Protein AF-A0A139BW47-F1 (afdb_monomer_lite)

InterPro domains:
  IPR010131 Multidrug resistance outer membrane protein MdtP/Nodulation protein T-like [PTHR30203] (20-143)

Secondary structure (DSSP, 8-state):
----SS--------HHHHHHHHHHHHHHHHT-----S----PPPPPS-S-SSSSSSPPSBPPP-SSTT-SPPB--TTPPPPTTGGGGG--HHHHHHHHHHHHT-HHHHHHHHHHHHHHHHHHHHHGGGS---------------TTSSTT-----SS--PPP-

Sequence (163 aa):
MKLDSHGVCRPYKSASACGLYLTSLLVLLAFTGCAAGPDFKRPSAPAANGYAPGNPVPKATSSAPVLAGESQRFNPAADIPFDWWTLFQSQQLNTLVIRAFKANPSIESAQAALRQAQEYVTAQQGFFYPTVGASYTPSRNKLAGNMGGNSPGVQGNRSVIRL

pLDDT: mean 78.18, std 17.0, range [32.97, 98.31]

Structure (mmCIF, N/CA/C/O backbone):
data_AF-A0A139BW47-F1
#
_entry.id   AF-A0A139BW47-F1
#
loop_
_atom_site.group_PDB
_atom_site.id
_atom_site.type_symbol
_atom_site.label_atom_id
_atom_site.label_alt_id
_atom_site.label_comp_id
_atom_site.label_asym_id
_atom_site.label_entity_id
_atom_site.label_seq_id
_atom_site.pdbx_PDB_ins_code
_atom_site.Cartn_x
_atom_site.Cartn_y
_atom_site.Cartn_z
_atom_site.occupancy
_atom_site.B_iso_or_equiv
_atom_site.auth_seq_id
_atom_site.auth_comp_id
_atom_site.auth_asym_id
_atom_site.auth_atom_id
_atom_site.pdbx_PDB_model_num
ATOM 1 N N . MET A 1 1 ? 69.642 -17.072 -37.865 1.00 43.41 1 MET A N 1
ATOM 2 C CA . MET A 1 1 ? 70.308 -18.314 -37.426 1.00 43.41 1 MET A CA 1
ATOM 3 C C . MET A 1 1 ? 71.672 -17.933 -36.869 1.00 43.41 1 MET A C 1
ATOM 5 O O . MET A 1 1 ? 72.537 -17.530 -37.634 1.00 43.41 1 MET A O 1
ATOM 9 N N . LYS A 1 2 ? 71.815 -17.915 -35.542 1.00 32.97 2 LYS A N 1
ATOM 10 C CA . LYS A 1 2 ? 73.079 -17.683 -34.831 1.00 32.97 2 LYS A CA 1
ATOM 11 C C . LYS A 1 2 ? 73.003 -18.528 -33.557 1.00 32.97 2 LYS A C 1
ATOM 13 O O . LYS A 1 2 ? 72.010 -18.420 -32.843 1.00 32.97 2 LYS A O 1
ATOM 18 N N . LEU A 1 3 ? 73.945 -19.453 -33.390 1.00 37.81 3 LEU A N 1
ATOM 19 C CA . LEU A 1 3 ? 74.025 -20.369 -32.252 1.00 37.81 3 LEU A CA 1
ATOM 20 C C . LEU A 1 3 ? 75.007 -19.792 -31.229 1.00 37.81 3 LEU A C 1
ATOM 22 O O . LEU A 1 3 ? 76.158 -19.560 -31.585 1.00 37.81 3 LEU A O 1
ATOM 26 N N . ASP A 1 4 ? 74.550 -19.622 -29.988 1.00 41.66 4 ASP A N 1
ATOM 27 C CA . ASP A 1 4 ? 75.390 -19.401 -28.807 1.00 41.66 4 ASP A CA 1
ATOM 28 C C . ASP A 1 4 ? 75.360 -20.654 -27.911 1.00 41.66 4 ASP A C 1
ATOM 30 O O . ASP A 1 4 ? 74.349 -21.351 -27.809 1.00 41.66 4 ASP A O 1
ATOM 34 N N . SER A 1 5 ? 76.493 -20.943 -27.272 1.00 54.12 5 SER A N 1
ATOM 35 C CA . SER A 1 5 ? 76.889 -22.204 -26.621 1.00 54.12 5 SER A CA 1
ATOM 36 C C . SER A 1 5 ? 76.468 -22.364 -25.150 1.00 54.12 5 SER A C 1
ATOM 38 O O . SER A 1 5 ? 76.998 -23.214 -24.437 1.00 54.12 5 SER A O 1
ATOM 40 N N . HIS A 1 6 ? 75.471 -21.616 -24.684 1.00 47.19 6 HIS A N 1
ATOM 41 C CA . HIS A 1 6 ? 74.879 -21.805 -23.357 1.00 47.19 6 HIS A CA 1
ATOM 42 C C . HIS A 1 6 ? 73.406 -22.155 -23.533 1.00 47.19 6 HIS A C 1
ATOM 44 O O . HIS A 1 6 ? 72.607 -21.288 -23.876 1.00 47.19 6 HIS A O 1
ATOM 50 N N . GLY A 1 7 ? 73.064 -23.434 -23.345 1.00 51.47 7 GLY A N 1
ATOM 51 C CA . GLY A 1 7 ? 71.735 -24.024 -23.549 1.00 51.47 7 GLY A CA 1
ATOM 52 C C . GLY A 1 7 ? 70.636 -23.455 -22.648 1.00 51.47 7 GLY A C 1
ATOM 53 O O . GLY A 1 7 ? 70.071 -24.159 -21.819 1.00 51.47 7 GLY A O 1
ATOM 54 N N . VAL A 1 8 ? 70.302 -22.182 -22.832 1.00 51.31 8 VAL A N 1
ATOM 55 C CA . VAL A 1 8 ? 69.197 -21.501 -22.172 1.00 51.31 8 VAL A CA 1
ATOM 56 C C . VAL A 1 8 ? 68.261 -20.988 -23.258 1.00 51.31 8 VAL A C 1
ATOM 58 O O . VAL A 1 8 ? 68.505 -19.960 -23.889 1.00 51.31 8 VAL A O 1
ATOM 61 N N . CYS A 1 9 ? 67.150 -21.696 -23.465 1.00 42.25 9 CYS A N 1
ATOM 62 C CA . CYS A 1 9 ? 66.005 -21.149 -24.182 1.00 42.25 9 CYS A CA 1
ATOM 63 C C . CYS A 1 9 ? 65.451 -19.968 -23.376 1.00 42.25 9 CYS A C 1
ATOM 65 O O . CYS A 1 9 ? 64.703 -20.149 -22.417 1.00 42.25 9 CYS A O 1
ATOM 67 N N . ARG A 1 10 ? 65.804 -18.737 -23.757 1.00 47.97 10 ARG A N 1
ATOM 68 C CA . ARG A 1 10 ? 65.046 -17.562 -23.323 1.00 47.97 10 ARG A CA 1
ATOM 69 C C . ARG A 1 10 ? 63.716 -17.561 -24.082 1.00 47.97 10 ARG A C 1
ATOM 71 O O . ARG A 1 10 ? 63.748 -17.526 -25.313 1.00 47.97 10 ARG A O 1
ATOM 78 N N . PRO A 1 11 ? 62.553 -17.580 -23.405 1.00 44.00 11 PRO A N 1
ATOM 79 C CA . PRO A 1 11 ? 61.290 -17.392 -24.094 1.00 44.00 11 PRO A CA 1
ATOM 80 C C . PRO A 1 11 ? 61.309 -16.001 -24.727 1.00 44.00 11 PRO A C 1
ATOM 82 O O . PRO A 1 11 ? 61.525 -14.997 -24.042 1.00 44.00 11 PRO A O 1
ATOM 85 N N . TYR A 1 12 ? 61.109 -15.946 -26.043 1.00 52.78 12 TYR A N 1
ATOM 86 C CA . TYR A 1 12 ? 60.789 -14.715 -26.752 1.00 52.78 12 TYR A CA 1
ATOM 87 C C . TYR A 1 12 ? 59.513 -14.161 -26.108 1.00 52.78 12 TYR A C 1
ATOM 89 O O . TYR A 1 12 ? 58.415 -14.653 -26.366 1.00 52.78 12 TYR A O 1
ATOM 97 N N . LYS A 1 13 ? 59.655 -13.204 -25.179 1.00 49.06 13 LYS A N 1
ATOM 98 C CA . LYS A 1 13 ? 58.519 -12.494 -24.588 1.00 49.06 13 LYS A CA 1
ATOM 99 C C . LYS A 1 13 ? 57.893 -11.677 -25.709 1.00 49.06 13 LYS A C 1
ATOM 101 O O . LYS A 1 13 ? 58.319 -10.561 -25.987 1.00 49.06 13 LYS A O 1
ATOM 106 N N . SER A 1 14 ? 56.927 -12.290 -26.385 1.00 49.34 14 SER A N 1
ATOM 107 C CA . SER A 1 14 ? 56.100 -11.657 -27.398 1.00 49.34 14 SER A CA 1
ATOM 108 C C . SER A 1 14 ? 55.502 -10.384 -26.803 1.00 49.34 14 SER A C 1
ATOM 110 O O . SER A 1 14 ? 54.657 -10.438 -25.906 1.00 49.34 14 SER A O 1
ATOM 112 N N . ALA A 1 15 ? 55.965 -9.230 -27.284 1.00 52.56 15 ALA A N 1
ATOM 113 C CA . ALA A 1 15 ? 55.452 -7.920 -26.892 1.00 52.56 15 ALA A CA 1
ATOM 114 C C . ALA A 1 15 ? 53.938 -7.787 -27.167 1.00 52.56 15 ALA A C 1
ATOM 116 O O . ALA A 1 15 ? 53.266 -6.976 -26.533 1.00 52.56 15 ALA A O 1
ATOM 117 N N . SER A 1 16 ? 53.381 -8.639 -28.038 1.00 53.19 16 SER A N 1
ATOM 118 C CA . SER A 1 16 ? 51.945 -8.712 -28.327 1.00 53.19 16 SER A CA 1
ATOM 119 C C . SER A 1 16 ? 51.107 -9.250 -27.165 1.00 53.19 16 SER A C 1
ATOM 121 O O . SER A 1 16 ? 49.941 -8.884 -27.054 1.00 53.19 16 SER A O 1
ATOM 123 N N . ALA A 1 17 ? 51.673 -10.067 -26.268 1.00 51.88 17 ALA A N 1
ATOM 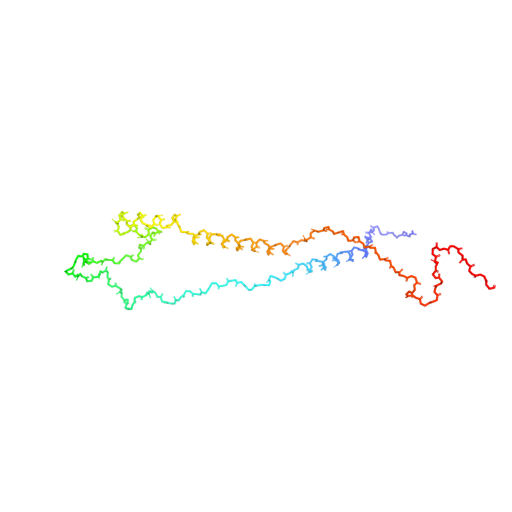124 C CA . ALA A 1 17 ? 50.933 -10.559 -25.105 1.00 51.88 17 ALA A CA 1
ATOM 125 C C . ALA A 1 17 ? 50.668 -9.429 -24.095 1.00 51.88 17 ALA A C 1
ATOM 127 O O . ALA A 1 17 ? 49.572 -9.332 -23.552 1.00 51.88 17 ALA A O 1
ATOM 128 N N . CYS A 1 18 ? 51.636 -8.527 -23.896 1.00 48.56 18 CYS A N 1
ATOM 129 C CA . CYS A 1 18 ? 51.517 -7.425 -22.937 1.00 48.56 18 CYS A CA 1
ATOM 130 C C . CYS A 1 18 ? 50.397 -6.438 -23.324 1.00 48.56 18 CYS A C 1
ATOM 132 O O . CYS A 1 18 ? 49.637 -6.002 -22.464 1.00 48.56 18 CYS A O 1
ATOM 134 N N . GLY A 1 19 ? 50.227 -6.155 -24.624 1.00 52.53 19 GLY A N 1
ATOM 135 C CA . GLY A 1 19 ? 49.143 -5.298 -25.126 1.00 52.53 19 GLY A CA 1
ATOM 136 C C . GLY A 1 19 ? 47.744 -5.924 -25.015 1.00 52.53 19 GLY A C 1
ATOM 137 O O . GLY A 1 19 ? 46.768 -5.218 -24.754 1.00 52.53 19 GLY A O 1
ATOM 138 N N . LEU A 1 20 ? 47.638 -7.252 -25.148 1.00 57.25 20 LEU A N 1
ATOM 139 C CA . LEU A 1 20 ? 46.365 -7.972 -25.010 1.00 57.25 20 LEU A CA 1
ATOM 140 C C . LEU A 1 20 ? 45.884 -8.034 -23.549 1.00 57.25 20 LEU A C 1
ATOM 142 O O . LEU A 1 20 ? 44.694 -7.900 -23.274 1.00 57.25 20 LEU A O 1
ATOM 146 N N . TYR A 1 21 ? 46.807 -8.194 -22.596 1.00 58.62 21 TYR A N 1
ATOM 147 C CA . TYR A 1 21 ? 46.466 -8.174 -21.170 1.00 58.62 21 TYR A CA 1
ATOM 148 C C . TYR A 1 21 ? 46.057 -6.777 -20.690 1.00 58.62 21 TYR A C 1
ATOM 150 O O . TYR A 1 21 ? 45.143 -6.659 -19.878 1.00 58.62 21 TYR A O 1
ATOM 158 N N . LEU A 1 22 ? 46.682 -5.718 -21.215 1.00 67.56 22 LEU A N 1
ATOM 159 C CA . LEU A 1 22 ? 46.389 -4.338 -20.816 1.00 67.56 22 LEU A CA 1
ATOM 160 C C . LEU A 1 22 ? 45.015 -3.863 -21.315 1.00 67.56 22 LEU A C 1
ATOM 162 O O . LEU A 1 22 ? 44.300 -3.180 -20.590 1.00 67.56 22 LEU A O 1
ATOM 166 N N . THR A 1 23 ? 44.621 -4.273 -22.524 1.00 74.19 23 THR A N 1
ATOM 167 C CA . THR A 1 23 ? 43.280 -4.005 -23.077 1.00 74.19 23 THR A CA 1
ATOM 168 C C . THR A 1 23 ? 42.194 -4.788 -22.342 1.00 74.19 23 THR A C 1
ATOM 170 O O . THR A 1 23 ? 41.165 -4.213 -22.003 1.00 74.19 23 THR A O 1
ATOM 173 N N . SER A 1 24 ? 42.448 -6.057 -22.008 1.00 75.19 24 SER A N 1
ATOM 174 C CA . SER A 1 24 ? 41.552 -6.861 -21.167 1.00 75.19 24 SER A CA 1
ATOM 175 C C . SER A 1 24 ? 41.349 -6.233 -19.779 1.00 75.19 24 SER A C 1
ATOM 177 O O . SER A 1 24 ? 40.216 -6.057 -19.336 1.00 75.19 24 SER A O 1
ATOM 179 N N . LEU A 1 25 ? 42.427 -5.782 -19.125 1.00 78.56 25 LEU A N 1
ATOM 180 C CA . LEU A 1 25 ? 42.358 -5.116 -17.818 1.00 78.56 25 LEU A CA 1
ATOM 181 C C . LEU A 1 25 ? 41.564 -3.797 -17.871 1.00 78.56 25 LEU A C 1
ATOM 183 O O . LEU A 1 25 ? 40.785 -3.508 -16.964 1.00 78.56 25 LEU A O 1
ATOM 187 N N . LEU A 1 26 ? 41.730 -3.015 -18.942 1.00 78.44 26 LEU A N 1
ATOM 188 C CA . LEU A 1 26 ? 41.021 -1.746 -19.135 1.00 78.44 26 LEU A CA 1
ATOM 189 C C . LEU A 1 26 ? 39.514 -1.957 -19.360 1.00 78.44 26 LEU A C 1
ATOM 191 O O . LEU A 1 26 ? 38.702 -1.181 -18.861 1.00 78.44 26 LEU A O 1
ATOM 195 N N . VAL A 1 27 ? 39.139 -3.034 -20.059 1.00 78.38 27 VAL A N 1
ATOM 196 C CA . VAL A 1 27 ? 37.739 -3.446 -20.231 1.00 78.38 27 VAL A CA 1
ATOM 197 C C . VAL A 1 27 ? 37.139 -3.898 -18.897 1.00 78.38 27 VAL A C 1
ATOM 199 O O . VAL A 1 27 ? 36.033 -3.478 -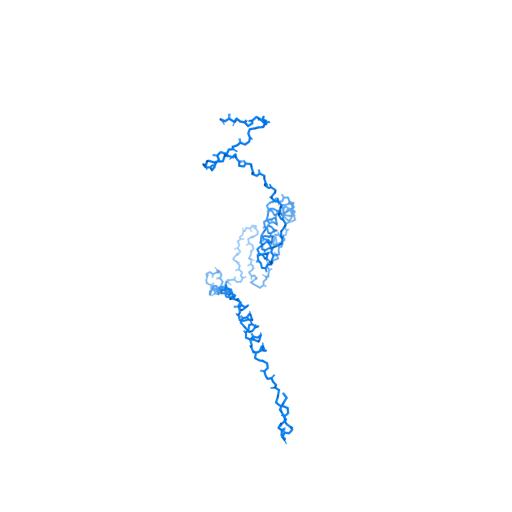18.577 1.00 78.38 27 VAL A O 1
ATOM 202 N N . LEU A 1 28 ? 37.863 -4.671 -18.075 1.00 76.25 28 LEU A N 1
ATOM 203 C CA . LEU A 1 28 ? 37.378 -5.065 -16.743 1.00 76.25 28 LEU A CA 1
ATOM 204 C C . LEU A 1 28 ? 37.156 -3.863 -15.806 1.00 76.25 28 LEU A C 1
ATOM 206 O O . LEU A 1 28 ? 36.167 -3.850 -15.075 1.00 76.25 28 LEU A O 1
ATOM 210 N N . LEU A 1 29 ? 38.023 -2.844 -15.842 1.00 73.38 29 LEU A N 1
ATOM 211 C CA . LEU A 1 29 ? 37.832 -1.617 -15.052 1.00 73.38 29 LEU A CA 1
ATOM 212 C C . LEU A 1 29 ? 36.643 -0.774 -15.538 1.00 73.38 29 LEU A C 1
ATOM 214 O O . LEU A 1 29 ? 36.024 -0.079 -14.739 1.00 73.38 29 LEU A O 1
ATOM 218 N N . ALA A 1 30 ? 36.292 -0.840 -16.823 1.00 71.44 30 ALA A N 1
ATOM 219 C CA . ALA A 1 30 ? 35.141 -0.118 -17.363 1.00 71.44 30 ALA A CA 1
ATOM 220 C C . ALA A 1 30 ? 33.785 -0.718 -16.930 1.00 71.44 30 ALA A C 1
ATOM 222 O O . ALA A 1 30 ? 32.767 -0.032 -17.012 1.00 71.44 30 ALA A O 1
ATOM 223 N N . PHE A 1 31 ? 33.758 -1.967 -16.441 1.00 66.88 31 PHE A N 1
ATOM 224 C CA . PHE A 1 31 ? 32.543 -2.642 -15.958 1.00 66.88 31 PHE A CA 1
ATOM 225 C C . PHE A 1 31 ? 32.252 -2.441 -14.462 1.00 66.88 31 PHE A C 1
ATOM 227 O O . PHE A 1 31 ? 31.225 -2.920 -13.979 1.00 66.88 31 PHE A O 1
ATOM 234 N N . THR A 1 32 ? 33.080 -1.704 -13.712 1.00 66.38 32 THR A N 1
ATOM 235 C CA . THR A 1 32 ? 32.752 -1.322 -12.328 1.00 66.38 32 THR A CA 1
ATOM 236 C C . THR A 1 32 ? 31.778 -0.140 -12.331 1.00 66.38 32 THR A C 1
ATOM 238 O O . THR A 1 32 ? 32.130 0.992 -12.002 1.00 66.38 32 THR A O 1
ATOM 241 N N . GLY A 1 33 ? 30.548 -0.387 -12.783 1.00 61.38 33 GLY A N 1
ATOM 242 C CA . GLY A 1 33 ? 29.452 0.575 -12.727 1.00 61.38 33 GLY A CA 1
ATOM 243 C C . GLY A 1 33 ? 29.058 0.873 -11.280 1.00 61.38 33 GLY A C 1
ATOM 244 O O . GLY A 1 33 ? 28.913 -0.031 -10.459 1.00 61.38 33 GLY A O 1
ATOM 245 N N . CYS A 1 34 ? 28.899 2.157 -10.971 1.00 66.31 34 CYS A N 1
ATOM 246 C CA . CYS A 1 34 ? 28.513 2.655 -9.657 1.00 66.31 34 CYS A CA 1
ATOM 247 C C . CYS A 1 34 ? 27.055 2.262 -9.372 1.00 66.31 34 CYS A C 1
ATOM 249 O O . CYS A 1 34 ? 26.161 2.655 -10.122 1.00 66.31 34 CYS A O 1
ATOM 251 N N . ALA A 1 35 ? 26.797 1.503 -8.304 1.00 64.56 35 ALA A N 1
ATOM 252 C CA . ALA A 1 35 ? 25.446 1.348 -7.774 1.00 64.56 35 ALA A CA 1
ATOM 253 C C . ALA A 1 35 ? 24.958 2.735 -7.316 1.00 64.56 35 ALA A C 1
ATOM 255 O O . ALA A 1 35 ? 25.264 3.192 -6.218 1.00 64.56 35 ALA A O 1
ATOM 256 N N . ALA A 1 36 ? 24.281 3.461 -8.205 1.00 65.12 36 ALA A N 1
ATOM 257 C CA . ALA A 1 36 ? 23.898 4.850 -7.991 1.00 65.12 36 ALA A CA 1
ATOM 258 C C . ALA A 1 36 ? 22.590 4.928 -7.192 1.00 65.12 36 ALA A C 1
ATOM 260 O O . ALA A 1 36 ? 21.539 5.301 -7.706 1.00 65.12 36 ALA A O 1
ATOM 261 N N . GLY A 1 37 ? 22.659 4.548 -5.920 1.00 67.56 37 GLY A N 1
ATOM 262 C CA . GLY A 1 37 ? 21.590 4.760 -4.955 1.00 67.56 37 GLY A CA 1
ATOM 263 C C . GLY A 1 37 ? 22.122 4.565 -3.536 1.00 67.56 37 GLY A C 1
ATOM 264 O O . GLY A 1 37 ? 22.760 3.546 -3.285 1.00 67.56 37 GLY A O 1
ATOM 265 N N . PRO A 1 38 ? 21.918 5.514 -2.605 1.00 77.88 38 PRO A N 1
ATOM 266 C CA . PRO A 1 38 ? 22.257 5.287 -1.205 1.00 77.88 38 PRO A CA 1
ATOM 267 C C . PRO A 1 38 ? 21.416 4.133 -0.647 1.00 77.88 38 PRO A C 1
ATOM 269 O O . PRO A 1 38 ? 20.244 3.992 -1.003 1.00 77.88 38 PRO A O 1
ATOM 272 N N . ASP A 1 39 ? 21.995 3.334 0.251 1.00 82.31 39 ASP A N 1
ATOM 273 C CA . ASP A 1 39 ? 21.269 2.253 0.917 1.00 82.31 39 ASP A CA 1
ATOM 274 C C . ASP A 1 39 ? 19.994 2.782 1.582 1.00 82.31 39 ASP A C 1
ATOM 276 O O . ASP A 1 39 ? 20.015 3.778 2.317 1.00 82.31 39 ASP A O 1
ATOM 280 N N . PHE A 1 40 ? 18.873 2.098 1.351 1.00 84.44 40 PHE A N 1
ATOM 281 C CA . PHE A 1 40 ? 17.614 2.452 1.992 1.00 84.44 40 PHE A CA 1
ATOM 282 C C . PHE A 1 40 ? 17.729 2.263 3.510 1.00 84.44 40 PHE A C 1
ATOM 284 O O . PHE A 1 40 ? 17.830 1.142 4.010 1.00 84.44 40 PHE A O 1
ATOM 291 N N . LYS A 1 41 ? 17.670 3.366 4.265 1.00 88.75 41 LYS A N 1
ATOM 292 C CA . LYS A 1 41 ? 17.611 3.347 5.731 1.00 88.75 41 LYS A CA 1
ATOM 293 C C . LYS A 1 41 ? 16.190 3.636 6.184 1.00 88.75 41 LYS A C 1
ATOM 295 O O . LYS A 1 41 ? 15.691 4.748 6.015 1.00 88.75 41 LYS A O 1
ATOM 300 N N . ARG A 1 42 ? 15.547 2.635 6.788 1.00 89.00 42 ARG A N 1
ATOM 301 C CA . ARG A 1 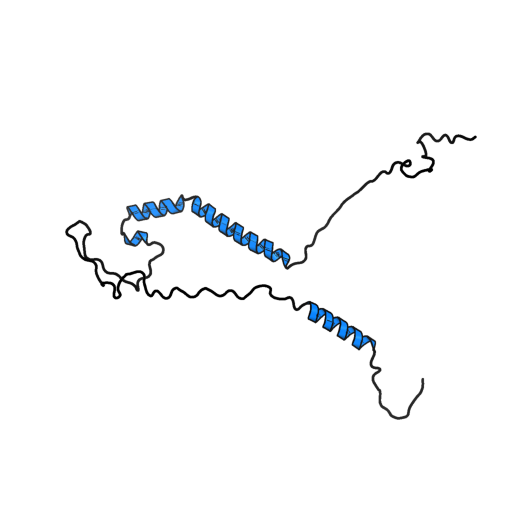42 ? 14.240 2.817 7.425 1.00 89.00 42 ARG A CA 1
ATOM 302 C C . ARG A 1 42 ? 14.372 3.887 8.519 1.00 89.00 42 ARG A C 1
ATOM 304 O O . ARG A 1 42 ? 15.270 3.758 9.354 1.00 89.00 42 ARG A O 1
ATOM 311 N N . PRO A 1 43 ? 13.503 4.911 8.548 1.00 89.69 43 PRO A N 1
ATOM 312 C CA . PRO A 1 43 ? 13.490 5.873 9.641 1.00 89.69 43 PRO A CA 1
ATOM 313 C C . PRO A 1 43 ? 13.318 5.164 10.987 1.00 89.69 43 PRO A C 1
ATOM 315 O O . PRO A 1 43 ? 12.573 4.183 11.084 1.00 89.69 43 PRO A O 1
ATOM 318 N N . SER A 1 44 ? 14.000 5.655 12.023 1.00 91.25 44 SER A N 1
ATOM 319 C CA . SER A 1 44 ? 13.783 5.182 13.389 1.00 91.25 44 SER A CA 1
ATOM 320 C C . SER A 1 44 ? 12.322 5.396 13.781 1.00 91.25 44 SER A C 1
ATOM 322 O O . SER A 1 44 ? 11.746 6.445 13.483 1.00 91.25 44 SER A O 1
ATOM 324 N N . ALA A 1 45 ? 11.726 4.413 14.457 1.00 87.75 45 ALA A N 1
ATOM 325 C CA . ALA A 1 45 ? 10.390 4.574 15.014 1.00 87.75 45 ALA A CA 1
ATOM 326 C C . ALA A 1 45 ? 10.358 5.778 15.983 1.00 87.75 45 ALA A C 1
ATOM 328 O O . ALA A 1 45 ? 11.379 6.084 16.608 1.00 87.75 45 ALA A O 1
ATOM 329 N N . PRO A 1 46 ? 9.214 6.470 16.121 1.00 87.12 46 PRO A N 1
ATOM 330 C CA . PRO A 1 46 ? 9.061 7.514 17.126 1.00 87.12 46 PRO A CA 1
ATOM 331 C C . PRO A 1 46 ? 9.396 6.991 18.528 1.00 87.12 46 PRO A C 1
ATOM 333 O O . PRO A 1 46 ? 9.061 5.860 18.863 1.00 87.12 46 PRO A O 1
ATOM 336 N N . ALA A 1 47 ? 9.992 7.833 19.376 1.00 86.44 47 ALA A N 1
ATOM 337 C CA . ALA A 1 47 ? 10.342 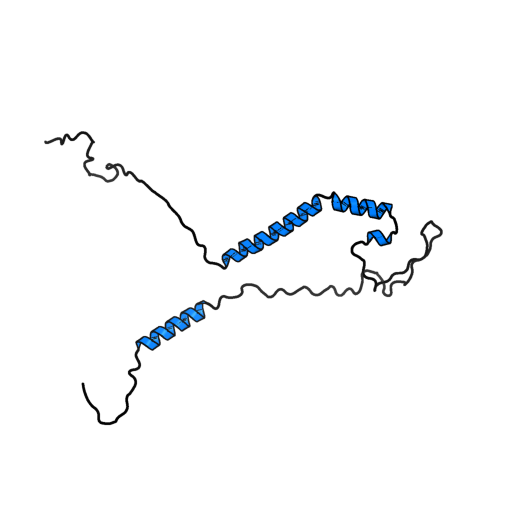7.478 20.758 1.00 86.44 47 ALA A CA 1
ATOM 338 C C . ALA A 1 47 ? 9.123 7.284 21.690 1.00 86.44 47 ALA A C 1
ATOM 340 O O . ALA A 1 47 ? 9.282 7.026 22.882 1.00 86.44 47 ALA A O 1
ATOM 341 N N . ALA A 1 48 ? 7.903 7.462 21.177 1.00 82.62 48 ALA A N 1
ATOM 342 C CA . ALA A 1 48 ? 6.683 7.301 21.951 1.00 82.62 48 ALA A CA 1
ATOM 343 C C . ALA A 1 48 ? 6.414 5.814 22.219 1.00 82.62 48 ALA A C 1
ATOM 345 O O . ALA A 1 48 ? 6.238 5.025 21.296 1.00 82.62 48 ALA A O 1
ATOM 346 N N . ASN A 1 49 ? 6.309 5.455 23.498 1.00 77.62 49 ASN A N 1
ATOM 347 C CA . ASN A 1 49 ? 6.025 4.086 23.941 1.00 77.62 49 ASN A CA 1
ATOM 348 C C . ASN A 1 49 ? 4.517 3.758 23.982 1.00 77.62 49 ASN A C 1
ATOM 350 O O . ASN A 1 49 ? 4.125 2.718 24.506 1.00 77.62 49 ASN A O 1
ATOM 354 N N . GLY A 1 50 ? 3.658 4.652 23.483 1.00 78.19 50 GLY A N 1
ATOM 355 C CA . GLY A 1 50 ? 2.208 4.475 23.457 1.00 78.19 50 GLY A CA 1
ATOM 356 C C . GLY A 1 50 ? 1.459 5.750 23.068 1.00 78.19 50 GLY A C 1
ATOM 357 O O . GLY A 1 50 ? 2.035 6.834 23.022 1.00 78.19 50 GLY A O 1
ATOM 358 N N . TYR A 1 51 ? 0.161 5.605 22.796 1.00 80.06 51 TYR A N 1
ATOM 359 C CA . TYR A 1 51 ? -0.730 6.702 22.394 1.00 80.06 51 TYR A CA 1
ATOM 360 C C . TYR A 1 51 ? -1.501 7.333 23.566 1.00 80.06 51 TYR A C 1
ATOM 362 O O . TYR A 1 51 ? -2.120 8.381 23.396 1.00 80.06 51 TYR A O 1
ATOM 370 N N . ALA A 1 52 ? -1.497 6.698 24.742 1.00 79.56 52 ALA A N 1
ATOM 371 C CA . ALA A 1 52 ? -2.265 7.154 25.895 1.00 79.56 52 ALA A CA 1
ATOM 372 C C . ALA A 1 52 ? -1.499 8.222 26.704 1.00 79.56 52 ALA A C 1
ATOM 374 O O . ALA A 1 52 ? -0.325 8.013 27.031 1.00 79.56 52 ALA A O 1
ATOM 375 N N . PRO A 1 53 ? -2.145 9.346 27.067 1.00 73.38 53 PRO A N 1
ATOM 376 C CA . PRO A 1 53 ? -1.563 10.316 27.982 1.00 73.38 53 PRO A CA 1
ATOM 377 C C . PRO A 1 53 ? -1.530 9.727 29.399 1.00 73.38 53 PRO A C 1
ATOM 379 O O . PRO A 1 53 ? -2.568 9.399 29.965 1.00 73.38 53 PRO A O 1
ATOM 382 N N . GLY A 1 54 ? -0.332 9.604 29.971 1.00 67.06 54 GLY A N 1
ATOM 383 C CA . GLY A 1 54 ? -0.129 9.020 31.299 1.00 67.06 54 GLY A CA 1
ATOM 384 C C . GLY A 1 54 ? 0.022 7.499 31.246 1.00 67.06 54 GLY A C 1
ATOM 385 O O . GLY A 1 54 ? -0.906 6.765 30.924 1.00 67.06 54 GLY A O 1
ATOM 386 N N . ASN A 1 55 ? 1.221 7.022 31.575 1.00 67.06 55 ASN A N 1
ATOM 387 C CA . ASN A 1 55 ? 1.509 5.602 31.743 1.00 67.06 55 ASN A CA 1
ATOM 388 C C . ASN A 1 55 ? 1.592 5.322 33.255 1.00 67.06 55 ASN A C 1
ATOM 390 O O . ASN A 1 55 ? 2.279 6.079 33.946 1.00 67.06 55 ASN A O 1
ATOM 394 N N . PRO A 1 56 ? 0.944 4.270 33.788 1.00 74.12 56 PRO A N 1
ATOM 395 C CA . PRO A 1 56 ? 0.264 3.181 33.083 1.00 74.12 56 PRO A CA 1
ATOM 396 C C . PRO A 1 56 ? -1.205 3.469 32.723 1.00 74.12 56 PRO A C 1
ATOM 398 O O . PRO A 1 56 ? -1.945 4.064 33.504 1.00 74.12 56 PRO A O 1
ATOM 401 N N . VAL A 1 57 ? -1.645 2.955 31.568 1.00 76.06 57 VAL A N 1
ATOM 402 C CA . VAL A 1 57 ? -3.068 2.929 31.184 1.00 76.06 57 VAL A CA 1
ATOM 403 C C . VAL A 1 57 ? -3.853 2.068 32.187 1.00 76.06 57 VAL A C 1
ATOM 405 O O . VAL A 1 57 ? -3.406 0.958 32.506 1.00 76.06 57 VAL A O 1
ATOM 408 N N . PRO A 1 58 ? -5.017 2.524 32.690 1.00 79.50 58 PRO A N 1
ATOM 409 C CA . PRO A 1 58 ? -5.857 1.715 33.564 1.00 79.50 58 PRO A CA 1
ATOM 410 C C . PRO A 1 58 ? -6.225 0.386 32.898 1.00 79.50 58 PRO A C 1
ATOM 412 O O . PRO A 1 58 ? -6.655 0.353 31.748 1.00 79.50 58 PRO A O 1
ATOM 415 N N . LYS A 1 59 ? -6.087 -0.730 33.625 1.00 79.88 59 LYS A N 1
ATOM 416 C CA . LYS A 1 59 ? -6.393 -2.074 33.097 1.00 79.88 59 LYS A CA 1
ATOM 417 C C . LYS A 1 59 ? -7.869 -2.266 32.737 1.00 79.88 59 LYS A C 1
ATOM 419 O O . LYS A 1 59 ? -8.181 -3.179 31.974 1.00 79.88 59 LYS A O 1
ATOM 424 N N . ALA A 1 60 ? -8.760 -1.452 33.303 1.00 84.50 60 ALA A N 1
ATOM 425 C CA . ALA A 1 60 ? -10.189 -1.505 33.044 1.00 84.50 60 ALA A CA 1
ATOM 426 C C . ALA A 1 60 ? -10.801 -0.105 32.911 1.00 84.50 60 ALA A C 1
ATOM 428 O O . ALA A 1 60 ? -10.311 0.846 33.523 1.00 84.50 60 ALA A O 1
ATOM 429 N N . THR A 1 61 ? -11.870 0.006 32.126 1.00 86.06 61 THR A N 1
ATOM 430 C CA . THR A 1 61 ? -12.680 1.224 32.006 1.00 86.06 61 THR A CA 1
ATOM 431 C C . THR A 1 61 ? -13.698 1.315 33.143 1.00 86.06 61 THR A C 1
ATOM 433 O O . THR A 1 61 ? -14.068 0.306 33.746 1.00 86.06 61 THR A O 1
ATOM 436 N N . SER A 1 62 ? -14.190 2.523 33.416 1.00 87.44 62 SER A N 1
ATOM 437 C CA . SER A 1 62 ? -15.348 2.723 34.293 1.00 87.44 62 SER A CA 1
ATOM 438 C C . SER A 1 62 ? -16.603 2.103 33.676 1.00 87.44 62 SER A C 1
ATOM 440 O O . SER A 1 62 ? -16.752 2.112 32.452 1.00 87.44 62 SER A O 1
ATOM 442 N N . SER A 1 63 ? -17.503 1.586 34.513 1.00 91.25 63 SER A N 1
ATOM 443 C CA . SER A 1 63 ? -18.830 1.148 34.083 1.00 91.25 63 SER A CA 1
ATOM 444 C C . SER A 1 63 ? -19.847 2.294 34.142 1.00 91.25 63 SER A C 1
ATOM 446 O O . SER A 1 63 ? -19.670 3.271 34.872 1.00 91.25 63 SER A O 1
ATOM 448 N N . ALA A 1 64 ? -20.921 2.173 33.366 1.00 90.31 64 ALA A N 1
ATOM 449 C CA . ALA A 1 64 ? -22.055 3.086 33.339 1.00 90.31 64 ALA A CA 1
ATOM 450 C C . ALA A 1 64 ? -23.372 2.287 33.321 1.00 90.31 64 ALA A C 1
ATOM 452 O O . ALA A 1 64 ? -23.424 1.220 32.707 1.00 90.31 64 ALA A O 1
ATOM 453 N N . PRO A 1 65 ? -24.456 2.783 33.948 1.00 90.25 65 PRO A N 1
ATOM 454 C CA . PRO A 1 65 ? -25.738 2.080 34.028 1.00 90.25 65 PRO A CA 1
ATOM 455 C C . PRO A 1 65 ? -26.548 2.231 32.726 1.00 90.25 65 PRO A C 1
ATOM 457 O O . PRO A 1 65 ? -27.658 2.758 32.717 1.00 90.25 65 PRO A O 1
ATOM 460 N N . VAL A 1 66 ? -25.970 1.801 31.606 1.00 91.69 66 VAL A N 1
ATOM 461 C CA . VAL A 1 66 ? -26.583 1.779 30.271 1.00 91.69 66 VAL A CA 1
ATOM 462 C C . VAL A 1 66 ? -26.376 0.406 29.637 1.00 91.69 66 VAL A C 1
ATOM 464 O O . VAL A 1 66 ? -25.493 -0.350 30.044 1.00 91.69 66 VAL A O 1
ATOM 467 N N . LEU A 1 67 ? -27.176 0.069 28.622 1.00 86.38 67 LEU A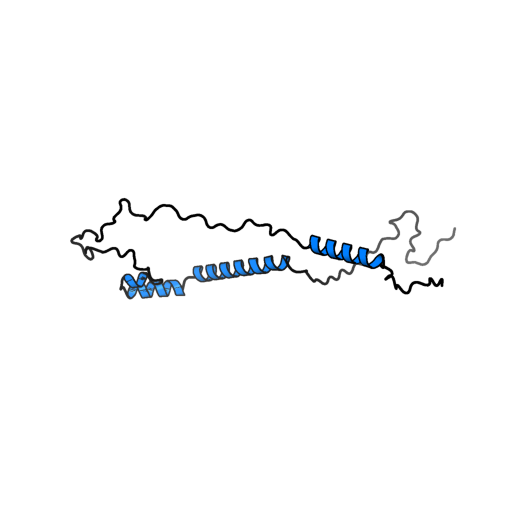 N 1
ATOM 468 C CA . LEU A 1 67 ? -26.973 -1.161 27.856 1.00 86.38 67 LEU A CA 1
ATOM 469 C C . LEU A 1 67 ? -25.546 -1.178 27.274 1.00 86.38 67 LEU A C 1
ATOM 471 O O . LEU A 1 67 ? -25.137 -0.212 26.636 1.00 86.38 67 LEU A O 1
ATOM 475 N N . ALA A 1 68 ? -24.807 -2.268 27.507 1.00 83.94 68 ALA A N 1
ATOM 476 C CA . ALA A 1 68 ? -23.386 -2.410 27.159 1.00 83.94 68 ALA A CA 1
ATOM 477 C C . ALA A 1 68 ? -22.423 -1.418 27.858 1.00 83.94 68 ALA A C 1
ATOM 479 O O . ALA A 1 68 ? -21.313 -1.198 27.378 1.00 83.94 68 ALA A O 1
ATOM 480 N N . GLY A 1 69 ? -22.807 -0.857 29.010 1.00 87.12 69 GLY A N 1
ATOM 481 C CA . GLY A 1 69 ? -21.964 0.009 29.846 1.00 87.12 69 GLY A CA 1
ATOM 482 C C . GLY A 1 69 ? -21.049 -0.727 30.835 1.00 87.12 69 GLY A C 1
ATOM 483 O O . GLY A 1 69 ? -20.569 -0.116 31.786 1.00 87.12 69 GLY A O 1
ATOM 484 N N . GLU A 1 70 ? -20.821 -2.029 30.662 1.00 89.44 70 GLU A N 1
ATOM 485 C CA . GLU A 1 70 ? -19.954 -2.830 31.537 1.00 89.44 70 GLU A CA 1
ATOM 486 C C . GLU A 1 70 ? -18.480 -2.396 31.457 1.00 89.44 70 GLU A C 1
ATOM 488 O O . GLU A 1 70 ? -18.011 -1.906 30.428 1.00 89.44 70 GLU A O 1
ATOM 493 N N . SER A 1 71 ? -17.716 -2.617 32.534 1.00 89.31 71 SER A N 1
ATOM 494 C CA . SER A 1 71 ? -16.276 -2.320 32.540 1.00 89.31 71 SER A CA 1
ATOM 495 C C . SER A 1 71 ? -15.538 -3.176 31.503 1.00 89.31 71 SER A C 1
ATOM 497 O O . SER A 1 71 ? -15.577 -4.408 31.564 1.00 89.31 71 SER A O 1
ATOM 499 N N . GLN A 1 72 ? -14.817 -2.539 30.585 1.00 87.75 72 GLN A N 1
ATOM 500 C CA . GLN A 1 72 ? -14.003 -3.198 29.565 1.00 87.75 72 GLN A CA 1
ATOM 501 C C . GLN A 1 72 ? -12.562 -3.335 30.051 1.00 87.75 72 GLN A C 1
ATOM 503 O O . GLN A 1 72 ? -12.131 -2.580 30.918 1.00 87.75 72 GLN A O 1
ATOM 508 N N . ARG A 1 73 ? -11.797 -4.282 29.499 1.00 86.00 73 ARG A N 1
ATOM 509 C CA . ARG A 1 73 ? -10.369 -4.454 29.808 1.00 86.00 73 ARG A CA 1
ATOM 510 C C . ARG A 1 73 ? -9.524 -4.288 28.558 1.00 86.00 73 ARG A C 1
ATOM 512 O O . ARG A 1 73 ? -9.856 -4.839 27.513 1.00 86.00 73 ARG A O 1
ATOM 519 N N . PHE A 1 74 ? -8.402 -3.590 28.692 1.00 80.50 74 PHE A N 1
ATOM 520 C CA . PHE A 1 74 ? -7.422 -3.481 27.617 1.00 80.50 74 PHE A CA 1
ATOM 521 C C . PHE A 1 74 ? -6.459 -4.667 27.670 1.00 80.50 74 PHE A C 1
ATOM 523 O O . PHE A 1 74 ? -5.823 -4.908 28.697 1.00 80.50 74 PHE A O 1
ATOM 530 N N . ASN A 1 75 ? -6.336 -5.394 26.559 1.00 81.62 75 ASN A N 1
ATOM 531 C CA . ASN A 1 75 ? -5.313 -6.418 26.380 1.00 81.62 75 ASN A CA 1
ATOM 532 C C . ASN A 1 75 ? -4.272 -5.927 25.360 1.00 81.62 75 ASN A C 1
ATOM 534 O O . ASN A 1 75 ? -4.448 -6.159 24.167 1.00 81.62 75 ASN A O 1
ATOM 538 N N . PRO A 1 76 ? -3.197 -5.248 25.801 1.00 74.75 76 PRO A N 1
ATOM 539 C CA . PRO A 1 76 ? -2.185 -4.709 24.893 1.00 74.75 76 PRO A CA 1
ATOM 540 C C . PRO A 1 76 ? -1.344 -5.792 24.199 1.00 74.75 76 PRO A C 1
ATOM 542 O O . PRO A 1 76 ? -0.621 -5.476 23.263 1.00 74.75 76 PRO A O 1
ATOM 545 N N . ALA A 1 77 ? -1.414 -7.047 24.657 1.00 76.56 77 ALA A N 1
ATOM 546 C CA . ALA A 1 77 ? -0.700 -8.174 24.059 1.00 76.56 77 ALA A CA 1
ATOM 547 C C . ALA A 1 77 ? -1.554 -8.967 23.053 1.00 76.56 77 ALA A C 1
ATOM 549 O O . ALA A 1 77 ? -1.039 -9.884 22.419 1.00 76.56 77 ALA A O 1
ATOM 550 N N . ALA A 1 78 ? -2.851 -8.663 22.929 1.00 79.12 78 ALA A N 1
ATOM 551 C CA . ALA A 1 78 ? -3.700 -9.307 21.936 1.00 79.12 78 ALA A CA 1
ATOM 552 C C . ALA A 1 78 ? -3.492 -8.664 20.565 1.00 79.12 78 ALA A C 1
ATOM 554 O O . ALA A 1 78 ? -3.665 -7.456 20.410 1.00 79.12 78 ALA A O 1
ATOM 555 N N . ASP A 1 79 ? -3.177 -9.494 19.575 1.00 82.75 79 ASP A N 1
ATOM 556 C CA . ASP A 1 79 ? -3.182 -9.081 18.177 1.00 82.75 79 ASP A CA 1
ATOM 557 C C . ASP A 1 79 ? -4.627 -8.942 17.680 1.00 82.75 79 ASP A C 1
ATOM 559 O O . ASP A 1 79 ? -5.498 -9.753 18.015 1.00 82.75 79 ASP A O 1
ATOM 563 N N . ILE A 1 80 ? -4.894 -7.906 16.884 1.00 84.06 80 ILE A N 1
ATOM 564 C CA . ILE A 1 80 ? -6.218 -7.701 16.290 1.00 84.06 80 ILE A CA 1
ATOM 565 C C . ILE A 1 80 ? -6.308 -8.587 15.040 1.00 84.06 80 ILE A C 1
ATOM 567 O O . ILE A 1 80 ? -5.491 -8.428 14.130 1.00 84.06 80 ILE A O 1
ATOM 571 N N . PRO A 1 81 ? -7.284 -9.509 14.960 1.00 87.38 81 PRO A N 1
ATOM 572 C CA . PRO A 1 81 ? -7.424 -10.375 13.801 1.00 87.38 81 PRO A CA 1
ATOM 573 C C . PRO A 1 81 ? -7.814 -9.566 12.559 1.00 87.38 81 PRO A C 1
ATOM 575 O O . PRO A 1 81 ? -8.409 -8.489 12.649 1.00 87.38 81 PRO A O 1
ATOM 578 N N . PHE A 1 82 ? -7.510 -10.111 11.379 1.00 88.69 82 PHE A N 1
ATOM 579 C CA . PHE A 1 82 ? -7.882 -9.495 10.102 1.00 88.69 82 PHE A CA 1
ATOM 580 C C . PHE A 1 82 ? -9.393 -9.223 10.015 1.00 88.69 82 PHE A C 1
ATOM 582 O O . PHE A 1 82 ? -9.825 -8.163 9.562 1.00 88.69 82 PHE A O 1
ATOM 589 N N . ASP A 1 83 ? -10.197 -10.161 10.504 1.00 92.50 83 ASP A N 1
ATOM 590 C CA . ASP A 1 83 ? -11.651 -10.106 10.573 1.00 92.50 83 ASP A CA 1
ATOM 591 C C . ASP A 1 83 ? -12.158 -9.438 11.858 1.00 92.50 83 ASP A C 1
ATOM 593 O O . ASP A 1 83 ? -13.102 -9.904 12.484 1.00 92.50 83 ASP A O 1
ATOM 597 N N . TRP A 1 84 ? -11.560 -8.310 12.243 1.00 92.44 84 TRP A N 1
ATOM 598 C CA . TRP A 1 84 ? -11.868 -7.553 13.467 1.00 92.44 84 TRP A CA 1
ATOM 599 C C . TRP A 1 84 ? -13.368 -7.329 13.737 1.00 92.44 84 TRP A C 1
ATOM 601 O O . TRP A 1 84 ? -13.779 -7.199 14.889 1.00 92.44 84 TRP A O 1
ATOM 611 N N . TRP A 1 85 ? -14.208 -7.292 12.699 1.00 94.06 85 TRP A N 1
ATOM 612 C CA . TRP A 1 85 ? -15.655 -7.122 12.832 1.00 94.06 85 TRP A CA 1
ATOM 613 C C . TRP A 1 85 ? -16.345 -8.316 13.519 1.00 94.06 85 TRP A C 1
ATOM 615 O O . TRP A 1 85 ? -17.421 -8.146 14.092 1.00 94.06 85 TRP A O 1
ATOM 625 N N . THR A 1 86 ? -15.741 -9.511 13.524 1.00 93.19 86 THR A N 1
ATOM 626 C CA . THR A 1 86 ? -16.292 -10.696 14.204 1.00 93.19 86 THR A CA 1
ATOM 627 C C . THR A 1 86 ? -16.248 -10.565 15.723 1.00 93.19 86 THR A C 1
ATOM 629 O O . THR A 1 86 ? -17.076 -11.165 16.413 1.00 93.19 86 THR A O 1
ATOM 632 N N . LEU A 1 87 ? -15.375 -9.696 16.245 1.00 90.12 87 LEU A N 1
ATOM 633 C CA . LEU A 1 87 ? -15.274 -9.378 17.670 1.00 90.12 87 LEU A CA 1
ATOM 634 C C . LEU A 1 87 ? -16.553 -8.733 18.228 1.00 90.12 87 LEU A C 1
ATOM 636 O O . LEU A 1 87 ? -16.804 -8.823 19.425 1.00 90.12 87 LEU A O 1
ATOM 640 N N . PHE A 1 88 ? -17.396 -8.142 17.372 1.00 90.31 88 PHE A N 1
ATOM 641 C CA . PHE A 1 88 ? -18.705 -7.601 17.762 1.00 90.31 88 PHE A CA 1
ATOM 642 C C . PHE A 1 88 ? -19.777 -8.678 17.958 1.00 90.31 88 PHE A C 1
ATOM 644 O O . PHE A 1 88 ? -20.880 -8.357 18.393 1.00 90.31 88 PHE A O 1
ATOM 651 N N . GLN A 1 89 ? -19.492 -9.935 17.595 1.00 91.12 89 GLN A N 1
ATOM 652 C CA . GLN A 1 89 ? -20.398 -11.080 17.754 1.00 91.12 89 GLN A CA 1
ATOM 653 C C . GLN A 1 89 ? -21.782 -10.886 17.099 1.00 91.12 89 GLN A C 1
ATOM 655 O O . GLN A 1 89 ? -22.764 -11.520 17.479 1.00 91.12 89 GLN A O 1
ATOM 660 N N . SER A 1 90 ? -21.868 -10.037 16.070 1.00 95.50 90 SER A N 1
ATOM 661 C CA . SER A 1 90 ? -23.103 -9.771 15.329 1.00 95.50 90 SER A CA 1
ATOM 662 C C . SER A 1 90 ? -23.080 -10.462 13.969 1.00 95.50 90 SER A C 1
ATOM 664 O O . SER A 1 90 ? -22.385 -10.049 13.040 1.00 95.50 90 SER A O 1
ATOM 666 N N . GLN A 1 91 ? -23.899 -11.503 13.813 1.00 95.31 91 GLN A N 1
ATOM 667 C CA . GLN A 1 91 ? -24.012 -12.236 12.547 1.00 95.31 91 GLN A CA 1
ATOM 668 C C . GLN A 1 91 ? -24.506 -11.347 11.392 1.00 95.31 91 GLN A C 1
ATOM 670 O O . GLN A 1 91 ? -24.100 -11.522 10.238 1.00 95.31 91 GLN A O 1
ATOM 675 N N . GLN A 1 92 ? -25.354 -10.367 11.705 1.00 96.06 92 GLN A N 1
ATOM 676 C CA . GLN A 1 92 ? -25.869 -9.394 10.743 1.00 96.06 92 GLN A CA 1
ATOM 677 C C . GLN A 1 92 ? -24.738 -8.498 10.222 1.00 96.06 92 GLN A C 1
ATOM 679 O O . GLN A 1 92 ? -24.597 -8.340 9.008 1.00 96.06 92 GLN A O 1
ATOM 684 N N . LEU A 1 93 ? -23.885 -7.991 11.124 1.00 96.06 93 LEU A N 1
ATOM 685 C CA . LEU A 1 93 ? -22.710 -7.195 10.765 1.00 96.06 93 LEU A CA 1
ATOM 686 C C . LEU A 1 93 ? -21.726 -8.010 9.921 1.00 96.06 93 LEU A C 1
ATOM 688 O O . LEU A 1 93 ? -21.316 -7.557 8.855 1.00 96.06 93 LEU A O 1
ATOM 692 N N . ASN A 1 94 ? -21.411 -9.235 10.347 1.00 96.50 94 ASN A N 1
ATOM 693 C CA . ASN A 1 94 ? -20.499 -10.119 9.618 1.00 96.50 94 ASN A CA 1
ATOM 694 C C . ASN A 1 94 ? -20.973 -10.335 8.174 1.00 96.50 94 ASN A C 1
ATOM 696 O O . ASN A 1 94 ? -20.195 -10.222 7.227 1.00 96.50 94 ASN A O 1
ATOM 700 N N . THR A 1 95 ? -22.271 -10.589 7.993 1.00 96.06 95 THR A N 1
ATOM 701 C CA . THR A 1 95 ? -22.867 -10.801 6.667 1.00 96.06 95 THR A CA 1
ATOM 702 C C . THR A 1 95 ? -22.791 -9.542 5.803 1.00 96.06 95 THR A C 1
ATOM 704 O O . THR A 1 95 ? -22.499 -9.634 4.608 1.00 96.06 95 THR A O 1
ATOM 707 N N . LEU A 1 96 ? -23.030 -8.368 6.394 1.00 96.12 96 LEU A N 1
ATOM 708 C CA . LEU A 1 96 ? -22.953 -7.091 5.691 1.00 96.12 96 LEU A CA 1
ATOM 709 C C . LEU A 1 96 ? -21.528 -6.806 5.206 1.00 96.12 96 LEU A C 1
ATOM 711 O O . LEU A 1 96 ? -21.343 -6.479 4.036 1.00 96.12 96 LEU A O 1
ATOM 715 N N . VAL A 1 97 ? -20.530 -6.986 6.073 1.00 95.56 97 VAL A N 1
ATOM 716 C CA . VAL A 1 97 ? -19.115 -6.764 5.743 1.00 95.56 97 VAL A CA 1
ATOM 717 C C . VAL A 1 97 ? -18.655 -7.715 4.635 1.00 95.56 97 VAL A C 1
ATOM 719 O O . VAL A 1 97 ? -18.068 -7.275 3.647 1.00 95.56 97 VAL A O 1
ATOM 722 N N . ILE A 1 98 ? -18.998 -9.004 4.726 1.00 94.75 98 ILE A N 1
ATOM 723 C CA . ILE A 1 98 ? -18.668 -9.991 3.684 1.00 94.75 98 ILE A CA 1
ATOM 724 C C . ILE A 1 98 ? -19.319 -9.619 2.346 1.00 94.75 98 ILE A C 1
ATOM 726 O O . ILE A 1 98 ? -18.682 -9.719 1.295 1.00 94.75 98 ILE A O 1
ATOM 730 N N . ARG A 1 99 ? -20.584 -9.180 2.361 1.00 95.38 99 ARG A N 1
ATOM 731 C CA . ARG A 1 99 ? -21.275 -8.729 1.147 1.00 95.38 99 ARG A CA 1
ATOM 732 C C . ARG A 1 99 ? -20.609 -7.487 0.559 1.00 95.38 99 ARG A C 1
ATOM 734 O O . ARG A 1 99 ? -20.432 -7.434 -0.654 1.00 95.38 99 ARG A O 1
ATOM 741 N N . ALA A 1 100 ? -20.217 -6.533 1.403 1.00 93.69 100 ALA A N 1
ATOM 742 C CA . ALA A 1 100 ? -19.521 -5.328 0.977 1.00 93.69 100 ALA A CA 1
ATOM 743 C C . ALA A 1 100 ? -18.196 -5.676 0.292 1.00 93.69 100 ALA A C 1
ATOM 745 O O . ALA A 1 100 ? -17.981 -5.237 -0.830 1.00 93.69 100 ALA A O 1
ATOM 746 N N . PHE A 1 101 ? -17.358 -6.531 0.888 1.00 93.44 101 PHE A N 1
ATOM 747 C CA . PHE A 1 101 ? -16.100 -6.958 0.265 1.00 93.44 101 PHE A CA 1
ATOM 748 C C . PHE A 1 101 ? -16.302 -7.652 -1.089 1.00 93.44 101 PHE A C 1
ATOM 750 O O . PHE A 1 101 ? -15.538 -7.398 -2.014 1.00 93.44 101 PHE A O 1
ATOM 757 N N . LYS A 1 102 ? -17.341 -8.485 -1.235 1.00 93.19 102 LYS A N 1
ATOM 758 C CA . LYS A 1 102 ? -17.637 -9.179 -2.502 1.00 93.19 102 LYS A CA 1
ATOM 759 C C . LYS A 1 102 ? -18.117 -8.254 -3.620 1.00 93.19 102 LYS A C 1
ATOM 761 O O . LYS A 1 102 ? -17.917 -8.579 -4.781 1.00 93.19 102 LYS A O 1
ATOM 766 N N . ALA A 1 103 ? -18.781 -7.152 -3.283 1.00 92.81 103 ALA A N 1
ATOM 767 C CA . ALA A 1 103 ? -19.399 -6.247 -4.251 1.00 92.81 103 ALA A CA 1
ATOM 768 C C . ALA A 1 103 ? -18.656 -4.905 -4.388 1.00 92.81 103 ALA A C 1
ATOM 770 O O . ALA A 1 103 ? -19.225 -3.952 -4.915 1.00 92.81 103 ALA A O 1
ATOM 771 N N . ASN A 1 104 ? -17.420 -4.797 -3.883 1.00 94.25 104 ASN A N 1
ATOM 772 C CA . ASN A 1 104 ? -16.679 -3.537 -3.854 1.00 94.25 104 ASN A CA 1
ATOM 773 C C . ASN A 1 104 ? -15.728 -3.397 -5.064 1.00 94.25 104 ASN A C 1
ATOM 775 O O . ASN A 1 104 ? -14.632 -3.967 -5.037 1.00 94.25 104 ASN A O 1
ATOM 779 N N . PRO A 1 105 ? -16.074 -2.580 -6.079 1.00 93.69 105 PRO A N 1
ATOM 780 C CA . PRO A 1 105 ? -15.223 -2.367 -7.254 1.00 93.69 105 PRO A CA 1
ATOM 781 C C . PRO A 1 105 ? -13.899 -1.661 -6.924 1.00 93.69 105 PRO A C 1
ATOM 783 O O . PRO A 1 105 ? -12.915 -1.801 -7.651 1.00 93.69 105 PRO A O 1
ATOM 786 N N . SER A 1 106 ? -13.821 -0.931 -5.807 1.00 95.88 106 SER A N 1
ATOM 787 C CA . SER A 1 106 ? -12.584 -0.269 -5.393 1.00 95.88 106 SER A CA 1
ATOM 788 C C . SER A 1 106 ? -11.482 -1.279 -5.061 1.00 95.88 106 SER A C 1
ATOM 790 O O . SER A 1 106 ? -10.310 -0.987 -5.285 1.00 95.88 106 SER A O 1
ATOM 792 N N . ILE A 1 107 ? -11.828 -2.486 -4.596 1.00 94.56 107 ILE A N 1
ATOM 793 C CA . ILE A 1 107 ? -10.840 -3.545 -4.325 1.00 94.56 107 ILE A CA 1
ATOM 794 C C . ILE A 1 107 ? -10.232 -4.053 -5.629 1.00 94.56 107 ILE A C 1
ATOM 796 O O . ILE A 1 107 ? -9.013 -4.187 -5.728 1.00 94.56 107 ILE A O 1
ATOM 800 N N . GLU A 1 108 ? -11.062 -4.278 -6.647 1.00 94.38 108 GLU A N 1
ATOM 801 C CA . GLU A 1 108 ? -10.592 -4.676 -7.976 1.00 94.38 108 GLU A CA 1
ATOM 802 C C . GLU A 1 108 ? -9.690 -3.595 -8.584 1.00 94.38 108 GLU A C 1
ATOM 804 O O . GLU A 1 108 ? -8.619 -3.907 -9.110 1.00 94.38 108 GLU A O 1
ATOM 809 N N . SER A 1 109 ? -10.059 -2.315 -8.433 1.00 96.81 109 SER A N 1
ATOM 810 C CA . SER A 1 109 ? -9.227 -1.194 -8.886 1.00 96.81 109 SER A CA 1
ATOM 811 C C . SER A 1 109 ? -7.877 -1.135 -8.160 1.00 96.81 109 SER A C 1
ATOM 813 O O . SER A 1 109 ? -6.847 -0.924 -8.798 1.00 96.81 109 SER A O 1
ATOM 815 N N . ALA A 1 110 ? -7.848 -1.395 -6.849 1.00 96.94 110 ALA A N 1
ATOM 816 C CA . ALA A 1 110 ? -6.616 -1.411 -6.064 1.00 96.94 110 ALA A CA 1
ATOM 817 C C . ALA A 1 110 ? -5.696 -2.572 -6.480 1.00 96.94 110 ALA A C 1
ATOM 819 O O . ALA A 1 110 ? -4.486 -2.392 -6.618 1.00 96.94 110 ALA A O 1
ATOM 820 N N . GLN A 1 111 ? -6.262 -3.751 -6.755 1.00 96.94 111 GLN A N 1
ATOM 821 C CA . GLN A 1 111 ? -5.512 -4.893 -7.288 1.00 96.94 111 GLN A CA 1
ATOM 822 C C . GLN A 1 111 ? -4.978 -4.622 -8.701 1.00 96.94 111 GLN A C 1
ATOM 824 O O . GLN A 1 111 ? -3.861 -5.021 -9.029 1.00 96.94 111 GLN A O 1
ATOM 829 N N . ALA A 1 112 ? -5.755 -3.945 -9.551 1.00 97.38 112 ALA A N 1
ATOM 830 C CA . ALA A 1 112 ? -5.302 -3.523 -10.873 1.00 97.38 112 ALA A CA 1
ATOM 831 C C . ALA A 1 112 ? -4.153 -2.506 -10.782 1.00 97.38 112 ALA A C 1
ATOM 833 O O . ALA A 1 112 ? -3.161 -2.658 -11.490 1.00 97.38 112 ALA A O 1
ATOM 834 N N . ALA A 1 113 ? -4.237 -1.538 -9.865 1.00 98.06 113 ALA A N 1
ATOM 835 C CA . ALA A 1 113 ? -3.167 -0.575 -9.617 1.00 98.06 113 ALA A CA 1
ATOM 836 C C . ALA A 1 113 ? -1.877 -1.257 -9.127 1.00 98.06 113 ALA A C 1
ATOM 838 O O . ALA A 1 113 ? -0.785 -0.905 -9.574 1.00 98.06 113 ALA A O 1
ATOM 839 N N . LEU A 1 114 ? -1.987 -2.279 -8.267 1.00 98.00 114 LEU A N 1
ATOM 840 C CA . LEU A 1 114 ? -0.832 -3.070 -7.838 1.00 98.00 114 LEU A CA 1
ATOM 841 C C . LEU A 1 114 ? -0.186 -3.819 -9.012 1.00 98.00 114 LEU A C 1
ATOM 843 O O . LEU A 1 114 ? 1.034 -3.772 -9.160 1.00 98.00 114 LEU A O 1
ATOM 847 N N . ARG A 1 115 ? -0.990 -4.459 -9.874 1.00 98.31 115 ARG A N 1
ATOM 848 C CA . ARG A 1 115 ? -0.488 -5.116 -11.094 1.00 98.31 115 ARG A CA 1
ATOM 849 C C . ARG A 1 115 ? 0.203 -4.118 -12.017 1.00 98.31 115 ARG A C 1
ATOM 851 O O . ARG A 1 115 ? 1.313 -4.368 -12.464 1.00 98.31 115 ARG A O 1
ATOM 858 N N . GLN A 1 116 ? -0.405 -2.957 -12.239 1.00 98.31 116 GLN A N 1
ATOM 859 C CA . GLN A 1 116 ? 0.191 -1.894 -13.042 1.00 98.31 116 GLN A CA 1
ATOM 860 C C . GLN A 1 116 ? 1.557 -1.458 -12.483 1.00 98.31 116 GLN A C 1
ATOM 862 O O . GLN A 1 116 ? 2.513 -1.323 -13.243 1.00 98.31 116 GLN A O 1
ATOM 867 N N . ALA A 1 117 ? 1.677 -1.279 -11.164 1.00 97.94 117 ALA A N 1
ATOM 868 C CA . ALA A 1 117 ? 2.948 -0.941 -10.526 1.00 97.94 117 ALA A CA 1
ATOM 869 C C . ALA A 1 117 ? 4.016 -2.034 -10.724 1.00 97.94 117 ALA A C 1
ATOM 871 O O . ALA A 1 117 ? 5.173 -1.718 -10.993 1.00 97.94 117 ALA A O 1
ATOM 872 N N . GLN A 1 118 ? 3.635 -3.312 -10.641 1.00 97.94 118 GLN A N 1
ATOM 873 C CA . GLN A 1 118 ? 4.540 -4.442 -10.887 1.00 97.94 118 GLN A CA 1
ATOM 874 C C . GLN A 1 118 ? 5.026 -4.489 -12.343 1.00 97.94 118 GLN A C 1
ATOM 876 O O . GLN A 1 118 ? 6.214 -4.701 -12.593 1.00 97.94 118 GLN A O 1
ATOM 881 N N . GLU A 1 119 ? 4.140 -4.227 -13.305 1.00 97.50 119 GLU A N 1
ATOM 882 C CA . GLU A 1 119 ? 4.512 -4.155 -14.721 1.00 97.50 119 GLU A CA 1
ATOM 883 C C . GLU A 1 119 ? 5.414 -2.954 -15.017 1.00 97.50 119 GLU A C 1
ATOM 885 O O . GLU A 1 119 ? 6.351 -3.069 -15.804 1.00 97.50 119 GLU A O 1
ATOM 890 N N . TYR A 1 120 ? 5.216 -1.818 -14.340 1.00 97.12 120 TYR A N 1
ATOM 891 C CA . TYR A 1 120 ? 6.148 -0.693 -14.442 1.00 97.12 120 TYR A CA 1
ATOM 892 C C . TYR A 1 120 ? 7.551 -1.059 -13.959 1.00 97.12 120 TYR A C 1
ATOM 894 O O . TYR A 1 120 ? 8.524 -0.720 -14.632 1.00 97.12 120 TYR A O 1
ATOM 902 N N . VAL A 1 121 ? 7.671 -1.773 -12.834 1.00 95.88 121 VAL A N 1
ATOM 903 C CA . VAL A 1 121 ? 8.972 -2.262 -12.349 1.00 95.88 121 VAL A CA 1
ATOM 904 C C . VAL A 1 121 ? 9.603 -3.205 -13.376 1.00 95.88 121 VAL A C 1
ATOM 906 O O . VAL A 1 121 ? 10.781 -3.065 -13.695 1.00 95.88 121 VAL A O 1
ATOM 909 N N . THR A 1 122 ? 8.817 -4.117 -13.948 1.00 94.69 122 THR A N 1
ATOM 910 C CA . THR A 1 122 ? 9.288 -5.068 -14.968 1.00 94.69 122 THR A CA 1
ATOM 911 C C . THR A 1 122 ? 9.752 -4.354 -16.242 1.00 94.69 122 THR A C 1
ATOM 913 O O . THR A 1 122 ? 10.833 -4.633 -16.758 1.00 94.69 122 THR A O 1
ATOM 916 N N . ALA A 1 123 ? 8.996 -3.363 -16.720 1.00 93.31 123 ALA A N 1
ATOM 917 C CA . ALA A 1 123 ? 9.379 -2.537 -17.862 1.00 93.31 123 ALA A CA 1
ATOM 918 C C . ALA A 1 123 ? 10.669 -1.744 -17.591 1.00 93.31 123 ALA A C 1
ATOM 920 O O . ALA A 1 123 ? 11.536 -1.653 -18.461 1.00 93.31 123 ALA A O 1
ATOM 921 N N . GLN A 1 124 ? 10.832 -1.213 -16.375 1.00 92.38 124 GLN A N 1
ATOM 922 C CA . GLN A 1 124 ? 12.053 -0.516 -15.965 1.00 92.38 124 GLN A CA 1
ATOM 923 C C . GLN A 1 124 ? 13.267 -1.447 -15.905 1.00 92.38 124 GLN A C 1
ATOM 925 O O . GLN A 1 124 ? 14.364 -1.044 -16.281 1.00 92.38 124 GLN A O 1
ATOM 930 N N . GLN A 1 125 ? 13.085 -2.706 -15.503 1.00 92.06 125 GLN A N 1
ATOM 931 C CA . GLN A 1 125 ? 14.164 -3.695 -15.534 1.00 92.06 125 GLN A CA 1
ATOM 932 C C . GLN A 1 125 ? 14.654 -3.988 -16.960 1.00 92.06 125 GLN A C 1
ATOM 934 O O . GLN A 1 125 ? 15.825 -4.319 -17.142 1.00 92.06 125 GLN A O 1
ATOM 939 N N . GLY A 1 126 ? 13.807 -3.797 -17.977 1.00 89.44 126 GLY A N 1
ATOM 940 C CA . GLY A 1 126 ? 14.180 -3.917 -19.389 1.00 89.44 126 GLY A CA 1
ATOM 941 C C . GLY A 1 126 ? 15.335 -3.000 -19.811 1.00 89.44 126 GLY A C 1
ATOM 942 O O . GLY A 1 126 ? 16.095 -3.366 -20.702 1.00 89.44 126 GLY A O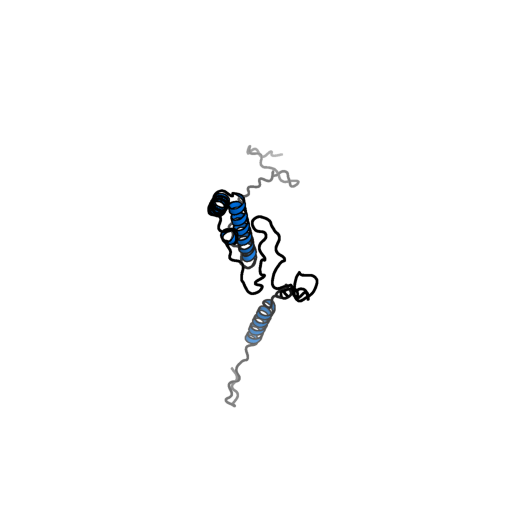 1
ATOM 943 N N . PHE A 1 127 ? 15.535 -1.860 -19.134 1.00 88.19 127 PHE A N 1
ATOM 944 C CA . PHE A 1 127 ? 16.660 -0.952 -19.405 1.00 88.19 127 PHE A CA 1
ATOM 945 C C . PHE A 1 127 ? 18.033 -1.554 -19.080 1.00 88.19 127 PHE A C 1
ATOM 947 O O . PHE A 1 127 ? 19.040 -1.062 -19.583 1.00 88.19 127 PHE A O 1
ATOM 954 N N . PHE A 1 128 ? 18.096 -2.612 -18.268 1.00 89.06 128 PHE A N 1
ATOM 955 C CA . PHE A 1 128 ? 19.350 -3.306 -17.966 1.00 89.06 128 PHE A CA 1
ATOM 956 C C . PHE A 1 128 ? 19.743 -4.345 -19.031 1.00 89.06 128 PHE A C 1
ATOM 958 O O . PHE A 1 128 ? 20.813 -4.942 -18.925 1.00 89.06 128 PHE A O 1
ATOM 965 N N . TYR A 1 129 ? 18.914 -4.558 -20.060 1.00 91.75 129 TYR A N 1
ATOM 966 C CA . TYR A 1 129 ? 19.146 -5.531 -21.129 1.00 91.75 129 TYR A CA 1
ATOM 967 C C . TYR A 1 129 ? 19.311 -4.852 -22.500 1.00 91.75 129 TYR A C 1
ATOM 969 O O . TYR A 1 129 ? 18.774 -3.765 -22.726 1.00 91.75 129 TYR A O 1
ATOM 977 N N . PRO A 1 130 ? 20.037 -5.476 -23.450 1.00 88.31 130 PRO A N 1
ATOM 978 C CA . PRO A 1 130 ? 20.136 -4.956 -24.809 1.00 88.31 130 PRO A CA 1
ATOM 979 C C . PRO A 1 130 ? 18.782 -5.032 -25.528 1.00 88.31 130 PRO A C 1
ATOM 981 O O . PRO A 1 130 ? 18.085 -6.046 -25.467 1.00 88.31 130 PRO A O 1
ATOM 984 N N . THR A 1 131 ? 18.430 -3.977 -26.261 1.00 89.50 131 THR A N 1
ATOM 985 C CA . THR A 1 131 ? 17.232 -3.945 -27.103 1.00 89.50 131 THR A CA 1
ATOM 986 C C . THR A 1 131 ? 17.546 -4.514 -28.485 1.00 89.50 131 THR A C 1
ATOM 988 O O . THR A 1 131 ? 18.487 -4.093 -29.155 1.00 89.50 131 THR A O 1
ATOM 991 N N . VAL A 1 132 ? 16.754 -5.489 -28.931 1.00 92.38 132 VAL A N 1
ATOM 992 C CA . VAL A 1 132 ? 16.855 -6.058 -30.282 1.00 92.38 132 VAL A CA 1
ATOM 993 C C . VAL A 1 132 ? 15.635 -5.614 -31.074 1.00 92.38 132 VAL A C 1
ATOM 995 O O . VAL A 1 132 ? 14.502 -5.857 -30.665 1.00 92.38 132 VAL A O 1
ATOM 998 N N . GLY A 1 133 ? 15.861 -4.953 -32.206 1.00 92.12 133 GLY A N 1
ATOM 999 C CA . GLY A 1 133 ? 14.803 -4.488 -33.096 1.00 92.12 133 GLY A CA 1
ATOM 1000 C C . GLY A 1 133 ? 15.211 -4.641 -34.555 1.00 92.12 133 GLY A C 1
ATOM 1001 O O . GLY A 1 133 ? 16.385 -4.512 -34.895 1.00 92.12 133 GLY A O 1
ATOM 1002 N N . ALA A 1 134 ? 14.235 -4.911 -35.417 1.00 94.31 134 ALA A N 1
ATOM 1003 C CA . ALA A 1 134 ? 14.403 -4.906 -36.864 1.00 94.31 134 ALA A CA 1
ATOM 1004 C C . ALA A 1 134 ? 13.625 -3.722 -37.444 1.00 94.31 134 ALA A C 1
ATOM 1006 O O . ALA A 1 134 ? 12.476 -3.489 -37.070 1.00 94.31 134 ALA A O 1
ATOM 1007 N N . SER A 1 135 ? 14.239 -2.975 -38.357 1.00 92.12 135 SER A N 1
ATOM 1008 C CA . SER A 1 135 ? 13.598 -1.855 -39.045 1.00 92.12 135 SER A CA 1
ATOM 1009 C C . SER A 1 135 ? 13.743 -2.002 -40.558 1.00 92.12 135 SER A C 1
ATOM 1011 O O . SER A 1 135 ? 14.753 -2.489 -41.063 1.00 92.12 135 SER A O 1
ATOM 1013 N N . TYR A 1 136 ? 12.705 -1.596 -41.290 1.00 93.69 136 TYR A N 1
ATOM 1014 C CA . TYR A 1 136 ? 12.682 -1.586 -42.750 1.00 93.69 136 TYR A CA 1
ATOM 1015 C C . TYR A 1 136 ? 12.102 -0.256 -43.227 1.00 93.69 136 TYR A C 1
ATOM 1017 O O . TYR A 1 136 ? 10.916 0.010 -43.042 1.00 93.69 136 TYR A O 1
ATOM 1025 N N . THR A 1 137 ? 12.945 0.581 -43.832 1.00 91.56 137 THR A N 1
ATOM 1026 C CA . THR A 1 137 ? 12.565 1.934 -44.266 1.00 91.56 137 THR A CA 1
ATOM 1027 C C . THR A 1 137 ? 12.856 2.102 -45.758 1.00 91.56 137 THR A C 1
ATOM 1029 O O . THR A 1 137 ? 13.894 2.661 -46.125 1.00 91.56 137 THR A O 1
ATOM 1032 N N . PRO A 1 138 ? 11.982 1.602 -46.654 1.00 90.94 138 PRO A N 1
ATOM 1033 C CA . PRO A 1 138 ? 12.167 1.800 -48.083 1.00 90.94 138 PRO A CA 1
ATOM 1034 C C . PRO A 1 138 ? 11.952 3.281 -48.409 1.00 90.94 138 PRO A C 1
ATOM 1036 O O . PRO A 1 138 ? 10.897 3.845 -48.126 1.00 90.94 138 PRO A O 1
ATOM 1039 N N . SER A 1 139 ? 12.947 3.925 -49.018 1.00 89.19 139 SER A N 1
ATOM 1040 C CA . SER A 1 139 ? 12.822 5.302 -49.499 1.00 89.19 139 SER A CA 1
ATOM 1041 C C . SER A 1 139 ? 13.049 5.360 -51.004 1.00 89.19 139 SER A C 1
ATOM 1043 O O . SER A 1 139 ? 13.934 4.699 -51.548 1.00 89.19 139 SER A O 1
ATOM 1045 N N . ARG A 1 140 ? 12.228 6.155 -51.696 1.00 86.81 140 ARG A N 1
ATOM 1046 C CA . ARG A 1 140 ? 12.388 6.434 -53.123 1.00 86.81 140 ARG A CA 1
ATOM 1047 C C . ARG A 1 140 ? 12.354 7.937 -53.347 1.00 86.81 140 ARG A C 1
ATOM 1049 O O . ARG A 1 140 ? 11.287 8.527 -53.476 1.00 86.81 140 ARG A O 1
ATOM 1056 N N . ASN A 1 141 ? 13.533 8.539 -53.435 1.00 84.56 141 ASN A N 1
ATOM 1057 C CA . ASN A 1 141 ? 13.680 9.957 -53.742 1.00 84.56 141 ASN A CA 1
ATOM 1058 C C . ASN A 1 141 ? 13.876 10.139 -55.250 1.00 84.56 141 ASN A C 1
ATOM 1060 O O . ASN A 1 141 ? 14.822 9.602 -55.824 1.00 84.56 141 ASN A O 1
ATOM 1064 N N . LYS A 1 142 ? 12.986 10.894 -55.905 1.00 80.12 142 LYS A N 1
ATOM 1065 C CA . LYS A 1 142 ? 13.182 11.342 -57.290 1.00 80.12 142 LYS A CA 1
ATOM 1066 C C . LYS A 1 142 ? 13.581 12.813 -57.260 1.00 80.12 142 LYS A C 1
ATOM 1068 O O . LYS A 1 142 ? 12.725 13.682 -57.139 1.00 80.12 142 LYS A O 1
ATOM 1073 N N . LEU A 1 143 ? 14.879 13.079 -57.369 1.00 73.50 143 LEU A N 1
ATOM 1074 C CA . LEU A 1 143 ? 15.378 14.432 -57.593 1.00 73.50 143 LEU A CA 1
ATOM 1075 C C . LEU A 1 143 ? 15.050 14.824 -59.038 1.00 73.50 143 LEU A C 1
ATOM 1077 O O . LEU A 1 143 ? 15.365 14.090 -59.976 1.00 73.50 143 LEU A O 1
ATOM 1081 N N . ALA A 1 144 ? 14.375 15.956 -59.229 1.00 73.25 144 ALA A N 1
ATOM 1082 C CA . ALA A 1 144 ? 14.228 16.527 -60.560 1.00 73.25 144 ALA A CA 1
ATOM 1083 C C . ALA A 1 144 ? 15.619 16.947 -61.060 1.00 73.25 144 ALA A C 1
ATOM 1085 O O . ALA A 1 144 ? 16.349 17.624 -60.337 1.00 73.25 144 ALA A O 1
ATOM 1086 N N . GLY A 1 145 ? 15.972 16.597 -62.302 1.00 60.66 145 GLY A N 1
ATOM 1087 C CA . GLY A 1 145 ? 17.264 16.936 -62.927 1.00 60.66 145 GLY A CA 1
ATOM 1088 C C . GLY A 1 145 ? 17.529 18.440 -63.115 1.00 60.66 145 GLY A C 1
ATOM 1089 O O . GLY A 1 145 ? 18.506 18.810 -63.746 1.00 60.66 145 GLY A O 1
ATOM 1090 N N . ASN A 1 146 ? 16.657 19.291 -62.573 1.00 66.31 146 ASN A N 1
ATOM 1091 C CA . ASN A 1 146 ? 16.743 20.747 -62.556 1.00 66.31 146 ASN A CA 1
ATOM 1092 C C . ASN A 1 146 ? 17.316 21.306 -61.228 1.00 66.31 146 ASN A C 1
ATOM 1094 O O . ASN A 1 146 ? 17.465 22.511 -61.088 1.00 66.31 146 ASN A O 1
ATOM 1098 N N . MET A 1 147 ? 17.632 20.472 -60.226 1.00 60.06 147 MET A N 1
ATOM 1099 C CA . MET A 1 147 ? 18.122 20.963 -58.918 1.00 60.06 147 MET A CA 1
ATOM 1100 C C . MET A 1 147 ? 19.653 21.065 -58.789 1.00 60.06 147 MET A C 1
ATOM 1102 O O . MET A 1 147 ? 20.173 21.235 -57.691 1.00 60.06 147 MET A O 1
ATOM 1106 N N . GLY A 1 148 ? 20.378 20.996 -59.903 1.00 58.09 148 GLY A N 1
ATOM 1107 C CA . GLY A 1 148 ? 21.784 21.373 -59.998 1.00 58.09 148 GLY A CA 1
ATOM 1108 C C . GLY A 1 148 ? 21.966 22.136 -61.300 1.00 58.09 148 GLY A C 1
ATOM 1109 O O . GLY A 1 148 ? 21.621 21.615 -62.361 1.00 58.09 148 GLY A O 1
ATOM 1110 N N . GLY A 1 149 ? 22.429 23.384 -61.218 1.00 63.03 149 GLY A N 1
ATOM 1111 C CA . GLY A 1 149 ? 22.646 24.225 -62.391 1.00 63.03 149 GLY A CA 1
ATOM 1112 C C . GLY A 1 149 ? 23.432 23.483 -63.479 1.00 63.03 149 GLY A C 1
ATOM 1113 O O . GLY A 1 149 ? 24.459 22.869 -63.204 1.00 63.03 149 GLY A O 1
ATOM 1114 N N . ASN A 1 150 ? 22.920 23.561 -64.708 1.00 62.28 150 ASN A N 1
ATOM 1115 C CA . ASN A 1 150 ? 23.546 23.143 -65.968 1.00 62.28 150 ASN A CA 1
ATOM 1116 C C . ASN A 1 150 ? 23.670 21.635 -66.274 1.00 62.28 150 ASN A C 1
ATOM 1118 O O . ASN A 1 150 ? 24.614 21.230 -66.949 1.00 62.28 150 ASN A O 1
ATOM 1122 N N . SER A 1 151 ? 22.699 20.796 -65.903 1.00 53.16 151 SER A N 1
ATOM 1123 C CA . SER A 1 151 ? 22.554 19.470 -66.538 1.00 53.16 151 SER A CA 1
ATOM 1124 C C . SER A 1 151 ? 21.384 19.457 -67.532 1.00 53.16 151 SER A C 1
ATOM 1126 O O . SER A 1 151 ? 20.258 19.742 -67.123 1.00 53.16 151 SER A O 1
ATOM 1128 N N . PRO A 1 152 ? 21.591 19.126 -68.826 1.00 56.44 152 PRO A N 1
ATOM 1129 C CA . PRO A 1 152 ? 20.498 18.994 -69.785 1.00 56.44 152 PRO A CA 1
ATOM 1130 C C . PRO A 1 152 ? 19.573 17.855 -69.349 1.00 56.44 152 PRO A C 1
ATOM 1132 O O . PRO A 1 152 ? 19.916 16.676 -69.439 1.00 56.44 152 PRO A O 1
ATOM 1135 N N . GLY A 1 153 ? 18.394 18.204 -68.836 1.00 53.84 153 GLY A N 1
ATOM 1136 C CA . GLY A 1 153 ? 17.355 17.228 -68.546 1.00 53.84 153 GLY A CA 1
ATOM 1137 C C . GLY A 1 153 ? 16.945 16.526 -69.838 1.00 53.84 153 GLY A C 1
ATOM 1138 O O . GLY A 1 153 ? 16.485 17.168 -70.779 1.00 53.84 153 GLY A O 1
ATOM 1139 N N . VAL A 1 154 ? 17.094 15.202 -69.885 1.00 59.47 154 VAL A N 1
ATOM 1140 C CA . VAL A 1 154 ? 16.504 14.375 -70.942 1.00 59.47 154 VAL A CA 1
ATOM 1141 C C . VAL A 1 154 ? 14.985 14.454 -70.784 1.00 59.47 154 VAL A C 1
ATOM 1143 O O . VAL A 1 154 ? 14.398 13.773 -69.942 1.00 59.47 154 VAL A O 1
ATOM 1146 N N . GLN A 1 155 ? 14.340 15.324 -71.564 1.00 56.16 155 GLN A N 1
ATOM 1147 C CA . GLN A 1 155 ? 12.894 15.274 -71.746 1.00 56.16 155 GLN A CA 1
ATOM 1148 C C . GLN A 1 155 ? 12.552 13.959 -72.447 1.00 56.16 155 GLN A C 1
ATOM 1150 O O . GLN A 1 155 ? 13.201 13.572 -73.415 1.00 56.16 155 GLN A O 1
ATOM 1155 N N . GLY A 1 156 ? 11.530 13.259 -71.950 1.00 52.53 156 GLY A N 1
ATOM 1156 C CA . GLY A 1 156 ? 11.117 11.925 -72.408 1.00 52.53 156 GLY A CA 1
ATOM 1157 C C . GLY A 1 156 ? 10.658 11.829 -73.871 1.00 52.53 156 GLY A C 1
ATOM 1158 O O . GLY A 1 156 ? 10.193 10.773 -74.285 1.00 52.53 156 GLY A O 1
ATOM 1159 N N . ASN A 1 157 ? 10.803 12.893 -74.658 1.00 59.06 157 ASN A N 1
ATOM 1160 C CA . ASN A 1 157 ? 10.703 12.876 -76.107 1.00 59.06 157 ASN A CA 1
ATOM 1161 C C . ASN A 1 157 ? 12.127 12.999 -76.675 1.00 59.06 157 ASN A C 1
ATOM 1163 O O . ASN A 1 157 ? 12.730 14.061 -76.567 1.00 59.06 157 ASN A O 1
ATOM 1167 N N . ARG A 1 158 ? 12.675 11.907 -77.227 1.00 54.69 158 ARG A N 1
ATOM 1168 C CA . ARG A 1 158 ? 14.075 11.698 -77.679 1.00 54.69 158 ARG A CA 1
ATOM 1169 C C . ARG A 1 158 ? 14.624 12.682 -78.743 1.00 54.69 158 ARG A C 1
ATOM 1171 O O . ARG A 1 158 ? 15.580 12.352 -79.439 1.00 54.69 158 ARG A O 1
ATOM 1178 N N . SER A 1 159 ? 14.076 13.878 -78.905 1.00 58.09 159 SER A N 1
ATOM 1179 C CA . SER A 1 159 ? 14.610 14.896 -79.807 1.00 58.09 159 SER A CA 1
ATOM 1180 C C . SER A 1 159 ? 15.751 15.675 -79.145 1.00 58.09 159 SER A C 1
ATOM 1182 O O . SER A 1 159 ? 15.522 16.495 -78.256 1.00 58.09 159 SER A O 1
ATOM 1184 N N . VAL A 1 160 ? 16.981 15.436 -79.604 1.00 60.50 160 VAL A N 1
ATOM 1185 C CA . VAL A 1 160 ? 18.139 16.294 -79.320 1.00 60.50 160 VAL A CA 1
ATOM 1186 C C . VAL A 1 160 ? 18.105 17.461 -80.306 1.00 60.50 160 VAL A C 1
ATOM 1188 O O . VAL A 1 160 ? 18.200 17.245 -81.514 1.00 60.50 160 VAL A O 1
ATOM 1191 N N . ILE A 1 161 ? 17.954 18.689 -79.806 1.00 59.56 161 ILE A N 1
ATOM 1192 C CA . ILE A 1 161 ? 18.065 19.908 -80.618 1.00 59.56 161 ILE A CA 1
ATOM 1193 C C . ILE A 1 161 ? 19.542 20.064 -81.004 1.00 59.56 161 ILE A C 1
ATOM 1195 O O . ILE A 1 161 ? 20.392 20.212 -80.127 1.00 59.56 161 ILE A O 1
ATOM 1199 N N . ARG A 1 162 ? 19.852 19.995 -82.303 1.00 46.06 162 ARG A N 1
ATOM 1200 C CA . ARG A 1 162 ? 21.155 20.402 -82.846 1.00 46.06 162 ARG A CA 1
ATOM 1201 C C . ARG A 1 162 ? 21.061 21.865 -83.277 1.00 46.06 162 ARG A C 1
ATOM 1203 O O . ARG A 1 162 ? 20.140 22.204 -84.018 1.00 46.06 162 ARG A O 1
ATOM 1210 N N . LEU A 1 163 ? 21.987 22.689 -82.790 1.00 48.00 163 LEU A N 1
ATOM 1211 C CA . LEU A 1 163 ? 22.376 23.943 -83.440 1.00 48.00 163 LEU A CA 1
ATOM 1212 C C . LEU A 1 163 ? 23.399 23.626 -84.534 1.00 48.00 163 LEU A C 1
ATOM 1214 O O . LEU A 1 163 ? 24.197 22.683 -84.311 1.00 48.00 163 LEU A O 1
#

Organism: NCBI:txid1796491

Radius of gyration: 42.02 Å; chains: 1; bounding box: 104×48×118 Å

Foldseek 3Di:
DDDDDDPDPDPPPPPVVVVVVVVVVVVVVVPPDDPPDDPDDDDDDDPDPDDDDDPPDDQWDDADPDVVRDIDGDDPPDDQDPQNQCVVVDPVSSVVVVVCVVPPVVVVVVVVVVVVVVVVVVVVVCVVDDDDDDDDDDDDDDDDPVPDPDDPDPDPPPDDDDD